Protein AF-A0A7X8YS81-F1 (afdb_monomer)

Structure (mmCIF, N/CA/C/O backbone):
data_AF-A0A7X8YS81-F1
#
_entry.id   AF-A0A7X8YS81-F1
#
loop_
_atom_site.group_PDB
_atom_site.id
_atom_site.type_symbol
_atom_site.label_atom_id
_atom_site.label_alt_id
_atom_site.label_comp_id
_atom_site.label_asym_id
_atom_site.label_entity_id
_atom_site.label_seq_id
_atom_site.pdbx_PDB_ins_code
_atom_site.Cartn_x
_atom_site.Cartn_y
_atom_site.Cartn_z
_atom_site.occupancy
_atom_site.B_iso_or_equiv
_atom_site.auth_seq_id
_atom_site.auth_comp_id
_atom_site.auth_asym_id
_atom_site.auth_atom_id
_atom_site.pdbx_PDB_model_num
ATOM 1 N N . MET A 1 1 ? -18.417 -3.440 25.092 1.00 51.84 1 MET A N 1
ATOM 2 C CA . MET A 1 1 ? -18.551 -3.829 23.665 1.00 51.84 1 MET A CA 1
ATOM 3 C C . MET A 1 1 ? -17.702 -2.952 22.742 1.00 51.84 1 MET A C 1
ATOM 5 O O . MET A 1 1 ? -16.993 -3.515 21.918 1.00 51.84 1 MET A O 1
ATOM 9 N N . VAL A 1 2 ? -17.662 -1.629 22.954 1.00 55.53 2 VAL A N 1
ATOM 10 C CA . VAL A 1 2 ? -16.821 -0.661 22.210 1.00 55.53 2 VAL A CA 1
ATOM 11 C C . VAL A 1 2 ? -15.332 -1.056 22.140 1.00 55.53 2 VAL A C 1
ATOM 13 O O . VAL A 1 2 ? -14.756 -1.095 21.058 1.00 55.53 2 VAL A O 1
ATOM 16 N N . HIS A 1 3 ? -14.721 -1.490 23.252 1.00 61.19 3 HIS A N 1
ATOM 17 C CA . HIS A 1 3 ? -13.315 -1.941 23.261 1.00 61.19 3 HIS A CA 1
ATOM 18 C C . HIS A 1 3 ? -13.022 -3.164 22.371 1.00 61.19 3 HIS A C 1
ATOM 20 O O . HIS A 1 3 ? -11.928 -3.281 21.820 1.00 61.19 3 HIS A O 1
ATOM 26 N N . LYS A 1 4 ? -13.981 -4.088 22.216 1.00 65.31 4 LYS A N 1
ATOM 27 C CA . LYS A 1 4 ? -13.793 -5.309 21.412 1.00 65.31 4 LYS A CA 1
ATOM 28 C C . LYS A 1 4 ? -13.824 -4.984 19.916 1.00 65.31 4 LYS A C 1
ATOM 30 O O . LYS A 1 4 ? -13.022 -5.522 19.160 1.00 65.31 4 LYS A O 1
ATOM 35 N N . GLN A 1 5 ? -14.700 -4.060 19.527 1.00 65.88 5 GLN A N 1
ATOM 36 C CA . GLN A 1 5 ? -14.835 -3.579 18.156 1.00 65.88 5 GLN A CA 1
ATOM 37 C C . GLN A 1 5 ? -13.651 -2.695 17.738 1.00 65.88 5 GLN A C 1
ATOM 39 O O . GLN A 1 5 ? -13.112 -2.885 16.651 1.00 65.88 5 GLN A O 1
ATOM 44 N N . ALA A 1 6 ? -13.160 -1.823 18.625 1.00 70.25 6 ALA A N 1
ATOM 45 C CA . ALA A 1 6 ? -11.934 -1.057 18.389 1.00 70.25 6 ALA A CA 1
ATOM 46 C C . ALA A 1 6 ? -10.719 -1.977 18.163 1.00 70.25 6 ALA A C 1
ATOM 48 O O . ALA A 1 6 ? -9.952 -1.777 17.225 1.00 70.25 6 ALA A O 1
ATOM 49 N N . ARG A 1 7 ? -10.585 -3.054 18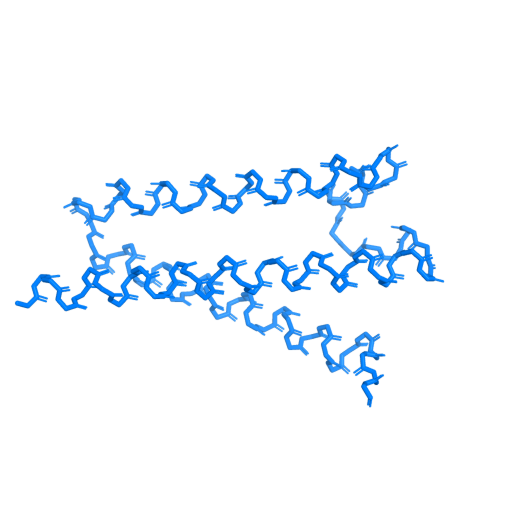.955 1.00 78.56 7 ARG A N 1
ATOM 50 C CA . ARG A 1 7 ? -9.518 -4.050 18.760 1.00 78.56 7 ARG A CA 1
ATOM 51 C C . ARG A 1 7 ? -9.629 -4.768 17.413 1.00 78.56 7 ARG A C 1
ATOM 53 O O . ARG A 1 7 ? -8.612 -5.014 16.774 1.00 78.56 7 ARG A O 1
ATOM 60 N N . GLN A 1 8 ? -10.844 -5.108 16.982 1.00 78.50 8 GLN A N 1
ATOM 61 C CA . GLN A 1 8 ? -11.084 -5.734 15.678 1.00 78.50 8 GLN A CA 1
ATOM 62 C C . GLN A 1 8 ? -10.752 -4.792 14.517 1.00 78.50 8 GLN 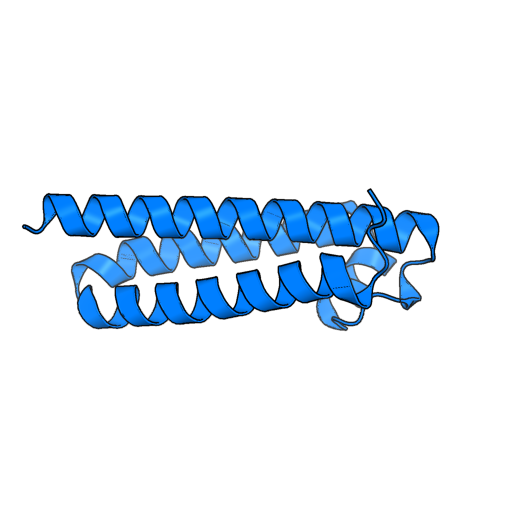A C 1
ATOM 64 O O . GLN A 1 8 ? -10.127 -5.232 13.558 1.00 78.50 8 GLN A O 1
ATOM 69 N N . LEU A 1 9 ? -11.104 -3.507 14.623 1.00 76.38 9 LEU A N 1
ATOM 70 C CA . LEU A 1 9 ? -10.742 -2.496 13.628 1.00 76.38 9 LEU A CA 1
ATOM 71 C C . LEU A 1 9 ? -9.219 -2.332 13.534 1.00 76.38 9 LEU A C 1
ATOM 73 O O . LEU A 1 9 ? -8.677 -2.360 12.435 1.00 76.38 9 LEU A O 1
ATOM 77 N N . CYS A 1 10 ? -8.513 -2.250 14.667 1.00 81.38 10 CYS A N 1
ATOM 78 C CA . CYS A 1 10 ? -7.049 -2.187 14.673 1.00 81.38 10 CYS A CA 1
ATOM 79 C C . CYS A 1 10 ? -6.406 -3.427 14.039 1.00 81.38 10 CYS A C 1
ATOM 81 O O . CYS A 1 10 ? -5.452 -3.294 13.279 1.00 81.38 10 CYS A O 1
ATOM 83 N N . LEU A 1 11 ? -6.932 -4.627 14.310 1.00 81.94 11 LEU A N 1
ATOM 84 C CA . LEU A 1 11 ? -6.456 -5.855 13.667 1.00 81.94 11 LEU A CA 1
ATOM 85 C C . LEU A 1 11 ? -6.706 -5.836 12.154 1.00 81.94 11 LEU A C 1
ATOM 87 O O . LEU A 1 11 ? -5.819 -6.204 11.396 1.00 81.94 11 LEU A O 1
ATOM 91 N N . MET A 1 12 ? -7.874 -5.370 11.705 1.00 78.25 12 MET A N 1
ATOM 92 C CA . MET A 1 12 ? -8.172 -5.227 10.275 1.00 78.25 12 MET A CA 1
ATOM 93 C C . MET A 1 12 ? -7.257 -4.214 9.591 1.00 78.25 12 MET A C 1
ATOM 95 O O . MET A 1 12 ? -6.754 -4.489 8.507 1.00 78.25 12 MET A O 1
ATOM 99 N N . LEU A 1 13 ? -6.987 -3.079 10.234 1.00 82.62 13 LEU A N 1
ATOM 100 C CA . LEU A 1 13 ? -6.028 -2.096 9.736 1.00 82.62 13 LEU A CA 1
ATOM 101 C C . LEU A 1 13 ? -4.616 -2.682 9.662 1.00 82.62 13 LEU A C 1
ATOM 103 O O . LEU A 1 13 ? -3.949 -2.510 8.648 1.00 82.62 13 LEU A O 1
ATOM 107 N N . ALA A 1 14 ? -4.185 -3.433 10.679 1.00 83.38 14 ALA A N 1
ATOM 108 C CA . ALA A 1 14 ? -2.892 -4.115 10.667 1.00 83.38 14 ALA A CA 1
ATOM 109 C C . ALA A 1 14 ? -2.791 -5.138 9.524 1.00 83.38 14 ALA A C 1
ATOM 111 O O . ALA A 1 14 ? -1.788 -5.162 8.814 1.00 83.38 14 ALA A O 1
ATOM 112 N N . VAL A 1 15 ? -3.842 -5.933 9.293 1.00 82.69 15 VAL A N 1
ATOM 113 C CA . VAL A 1 15 ? -3.918 -6.861 8.153 1.00 82.69 15 VAL A CA 1
ATOM 114 C C . VAL A 1 15 ? -3.883 -6.099 6.828 1.00 82.69 15 VAL A C 1
ATOM 116 O O . VAL A 1 15 ? -3.152 -6.490 5.927 1.00 82.69 15 VAL A O 1
ATOM 119 N N . CYS A 1 16 ? -4.609 -4.986 6.706 1.00 81.25 16 CYS A N 1
ATOM 120 C CA . CYS A 1 16 ? -4.623 -4.170 5.493 1.00 81.25 16 CYS A CA 1
ATOM 121 C C . CYS A 1 16 ? -3.240 -3.572 5.183 1.00 81.25 16 CYS A C 1
ATOM 123 O O . CYS A 1 16 ? -2.821 -3.575 4.026 1.00 81.25 16 CYS A O 1
ATOM 125 N N . ILE A 1 17 ? -2.518 -3.102 6.208 1.00 85.56 17 ILE A N 1
ATOM 126 C CA . ILE A 1 17 ? -1.130 -2.631 6.085 1.00 85.56 17 ILE A CA 1
ATOM 127 C C . ILE A 1 17 ? -0.223 -3.780 5.638 1.00 85.56 17 ILE A C 1
ATOM 129 O O . ILE A 1 17 ? 0.548 -3.618 4.697 1.00 85.56 17 ILE A O 1
ATOM 133 N N . TYR A 1 18 ? -0.334 -4.943 6.282 1.00 85.88 18 TYR A N 1
ATOM 134 C CA . TYR A 1 18 ? 0.478 -6.114 5.957 1.00 85.88 18 TYR A CA 1
ATOM 135 C C . TYR A 1 18 ? 0.258 -6.589 4.515 1.00 85.88 18 TYR A C 1
ATOM 137 O O . TYR A 1 18 ? 1.225 -6.792 3.785 1.00 85.88 18 TYR A O 1
ATOM 145 N N . LEU A 1 19 ? -1.001 -6.688 4.078 1.00 80.81 19 LEU A N 1
ATOM 146 C CA . LEU A 1 19 ? -1.350 -7.044 2.702 1.00 80.81 19 LEU A CA 1
ATOM 147 C C . LEU A 1 19 ? -0.805 -6.025 1.699 1.00 80.81 19 LEU A C 1
ATOM 149 O O . LEU A 1 19 ? -0.246 -6.425 0.687 1.00 80.81 19 LEU A O 1
ATOM 153 N N . ASN A 1 20 ? -0.899 -4.724 1.989 1.00 85.19 20 ASN A N 1
ATOM 154 C CA . ASN A 1 20 ? -0.341 -3.694 1.108 1.00 85.19 20 ASN A CA 1
ATOM 155 C C . ASN A 1 20 ? 1.188 -3.748 1.019 1.00 85.19 20 ASN A C 1
ATOM 157 O O . ASN A 1 20 ? 1.746 -3.479 -0.044 1.00 85.19 20 ASN A O 1
ATOM 161 N N . LEU A 1 21 ? 1.867 -4.089 2.117 1.00 85.44 21 LEU A N 1
ATOM 162 C CA . LEU A 1 21 ? 3.316 -4.256 2.122 1.00 85.44 21 LEU A CA 1
ATOM 163 C C . LEU A 1 21 ? 3.732 -5.476 1.294 1.00 85.44 21 LEU A C 1
ATOM 165 O O . LEU A 1 21 ? 4.650 -5.374 0.485 1.00 85.44 21 LEU A O 1
ATOM 169 N N . LEU A 1 22 ? 3.045 -6.609 1.463 1.00 84.06 22 LEU A N 1
ATOM 170 C CA . LEU A 1 22 ? 3.289 -7.802 0.652 1.00 84.06 22 LEU A CA 1
ATOM 171 C C . LEU A 1 22 ? 3.027 -7.542 -0.831 1.00 84.06 22 LEU A C 1
ATOM 173 O O . LEU A 1 22 ? 3.841 -7.924 -1.664 1.00 84.06 22 LEU A O 1
ATOM 177 N N . ASP A 1 23 ? 1.931 -6.856 -1.149 1.00 82.25 23 ASP A N 1
ATOM 178 C CA . ASP A 1 23 ? 1.577 -6.459 -2.509 1.00 82.25 23 ASP A CA 1
ATOM 179 C C . ASP A 1 23 ? 2.657 -5.554 -3.121 1.00 82.25 23 ASP A C 1
ATOM 181 O O . ASP A 1 23 ? 3.119 -5.794 -4.228 1.00 82.25 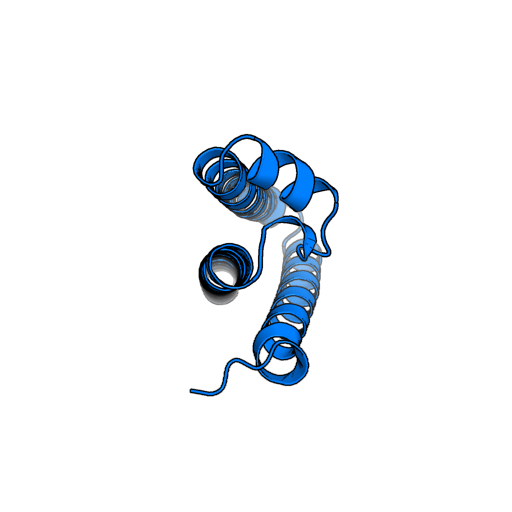23 ASP A O 1
ATOM 185 N N . LEU A 1 24 ? 3.154 -4.559 -2.375 1.00 83.88 24 LEU A N 1
ATOM 186 C CA . LEU A 1 24 ? 4.278 -3.722 -2.807 1.00 83.88 24 LEU A CA 1
ATOM 187 C C . LEU A 1 24 ? 5.549 -4.542 -3.076 1.00 83.88 24 LEU A C 1
ATOM 189 O O . LEU A 1 24 ? 6.192 -4.330 -4.101 1.00 83.88 24 LEU A O 1
ATOM 193 N N . LEU A 1 25 ? 5.917 -5.458 -2.178 1.00 85.50 25 LEU A N 1
ATOM 194 C CA . LEU A 1 25 ? 7.099 -6.304 -2.355 1.00 85.50 25 LEU A CA 1
ATOM 195 C C . LEU A 1 25 ? 6.954 -7.223 -3.571 1.00 85.50 25 LEU A C 1
ATOM 197 O O . LEU A 1 25 ? 7.897 -7.333 -4.350 1.00 85.50 25 LEU A O 1
ATOM 201 N N . ALA A 1 26 ? 5.777 -7.822 -3.760 1.00 82.12 26 ALA A N 1
ATOM 202 C CA . ALA A 1 26 ? 5.465 -8.664 -4.908 1.00 82.12 26 ALA A CA 1
ATOM 203 C C . ALA A 1 26 ? 5.551 -7.878 -6.223 1.00 82.12 26 ALA A C 1
ATOM 205 O O . ALA A 1 26 ? 6.204 -8.328 -7.168 1.00 82.12 26 ALA A O 1
ATOM 206 N N . THR A 1 27 ? 4.963 -6.678 -6.267 1.00 81.88 27 THR A N 1
ATOM 207 C CA . THR A 1 27 ? 5.068 -5.771 -7.413 1.00 81.88 27 THR A CA 1
ATOM 208 C C . THR A 1 27 ? 6.523 -5.410 -7.702 1.00 81.88 27 THR A C 1
ATOM 210 O O . THR A 1 27 ? 6.969 -5.536 -8.838 1.00 81.88 27 THR A O 1
ATOM 213 N N . LEU A 1 28 ? 7.295 -5.013 -6.684 1.00 83.88 28 LEU A N 1
ATOM 214 C CA . LEU A 1 28 ? 8.706 -4.662 -6.852 1.00 83.88 28 LEU A CA 1
ATOM 215 C C . LEU A 1 28 ? 9.520 -5.850 -7.371 1.00 83.88 28 LEU A C 1
ATOM 217 O O . LEU A 1 28 ? 10.264 -5.685 -8.333 1.00 83.88 28 LEU A O 1
ATOM 221 N N . SER A 1 29 ? 9.356 -7.046 -6.795 1.00 83.69 29 SER A N 1
ATOM 222 C CA . SER A 1 29 ? 10.072 -8.240 -7.254 1.00 83.69 29 SER A CA 1
ATOM 223 C C . SER A 1 29 ? 9.709 -8.610 -8.689 1.00 83.69 29 SER A C 1
ATOM 225 O O . SER A 1 29 ? 10.581 -8.974 -9.479 1.00 83.69 29 SER A O 1
ATOM 227 N N . TYR A 1 30 ? 8.430 -8.484 -9.051 1.00 81.38 30 TYR A N 1
ATOM 228 C CA . TYR A 1 30 ? 7.951 -8.809 -10.386 1.00 81.38 30 TYR A CA 1
ATOM 229 C C . TYR A 1 30 ? 8.460 -7.792 -11.416 1.00 81.38 30 TYR A C 1
ATOM 231 O O . TYR A 1 30 ? 9.086 -8.172 -12.402 1.00 81.38 30 TYR A O 1
ATOM 239 N N . CYS A 1 31 ? 8.293 -6.495 -11.161 1.00 81.75 31 CYS A N 1
ATOM 240 C CA . CYS A 1 31 ? 8.733 -5.446 -12.075 1.00 81.75 31 CYS A CA 1
ATOM 241 C C . CYS A 1 31 ? 10.260 -5.336 -12.187 1.00 81.75 31 CYS A C 1
ATOM 243 O O . CYS A 1 31 ? 10.758 -5.031 -13.268 1.00 81.75 31 CYS A O 1
ATOM 245 N N . GLN A 1 32 ? 11.021 -5.628 -11.125 1.00 82.19 32 GLN A N 1
ATOM 246 C CA . GLN A 1 32 ? 12.484 -5.728 -11.219 1.00 82.19 32 GLN A CA 1
ATOM 247 C C . GLN A 1 32 ? 12.934 -6.898 -12.101 1.00 82.19 32 GLN A C 1
ATOM 249 O O . GLN A 1 32 ? 13.953 -6.785 -12.777 1.00 82.19 32 GLN A O 1
ATOM 254 N N . SER A 1 33 ? 12.183 -8.002 -12.112 1.00 82.62 33 SER A N 1
ATOM 255 C CA . SER A 1 33 ? 12.544 -9.208 -12.869 1.00 82.62 33 SER A CA 1
ATOM 256 C C . SER A 1 33 ? 12.080 -9.159 -14.329 1.00 82.62 33 SER A C 1
ATOM 258 O O . SER A 1 33 ? 12.772 -9.663 -15.209 1.00 82.62 33 SER A O 1
ATOM 260 N N . TRP A 1 34 ? 10.920 -8.551 -14.596 1.00 81.62 34 TRP A N 1
ATOM 261 C CA . TRP A 1 34 ? 10.241 -8.615 -15.898 1.00 81.62 34 TRP A CA 1
ATOM 262 C C . TRP A 1 34 ? 10.049 -7.246 -16.574 1.00 81.62 34 TRP A C 1
ATOM 264 O O . TRP A 1 34 ? 9.613 -7.179 -17.722 1.00 81.62 34 TRP A O 1
ATOM 274 N N . GLY A 1 35 ? 10.404 -6.155 -15.890 1.00 80.75 35 GLY A N 1
ATOM 275 C CA . GLY A 1 35 ? 10.295 -4.781 -16.375 1.00 80.75 35 GLY A CA 1
ATOM 276 C C . GLY A 1 35 ? 9.104 -4.011 -15.792 1.00 80.75 35 GLY A C 1
ATOM 277 O O . GLY A 1 35 ? 8.025 -4.551 -15.546 1.00 80.75 35 GLY A O 1
ATOM 278 N N . TRP A 1 36 ? 9.293 -2.703 -15.608 1.00 80.19 36 TRP A N 1
ATOM 279 C CA . TRP A 1 36 ? 8.304 -1.783 -15.022 1.00 80.19 36 TRP A CA 1
ATOM 280 C C . TRP A 1 36 ? 7.070 -1.539 -15.907 1.00 80.19 36 TRP A C 1
ATOM 282 O O . TRP A 1 36 ? 6.031 -1.099 -15.425 1.00 80.19 36 TRP A O 1
ATOM 292 N N . GLU A 1 37 ? 7.163 -1.862 -17.198 1.00 76.62 37 GLU A N 1
ATOM 293 C CA . GLU A 1 37 ? 6.079 -1.759 -18.185 1.00 76.62 37 GLU A CA 1
ATOM 294 C C . GLU A 1 37 ? 4.884 -2.681 -17.872 1.00 76.62 37 GLU A C 1
ATOM 296 O O . GLU A 1 37 ? 3.766 -2.410 -18.313 1.00 76.62 37 GLU A O 1
ATOM 301 N N . LEU A 1 38 ? 5.121 -3.762 -17.121 1.00 73.81 38 LEU A N 1
ATOM 302 C CA . LEU A 1 38 ? 4.123 -4.784 -16.795 1.00 73.81 38 LEU A CA 1
ATOM 303 C C . LEU A 1 38 ? 3.232 -4.419 -15.603 1.00 73.81 38 LEU A C 1
ATOM 305 O O . LEU A 1 38 ? 2.298 -5.159 -15.293 1.00 73.81 38 LEU A O 1
ATOM 309 N N . GLU A 1 39 ? 3.502 -3.295 -14.936 1.00 75.94 39 GLU A N 1
ATOM 310 C CA . GLU A 1 39 ? 2.638 -2.803 -13.870 1.00 75.94 39 GLU A CA 1
ATOM 311 C C . GLU A 1 39 ? 1.281 -2.384 -14.454 1.00 75.94 39 GLU A C 1
ATOM 313 O O . GLU A 1 39 ? 1.177 -1.437 -15.238 1.00 75.94 39 GLU A O 1
ATOM 318 N N . LEU A 1 40 ? 0.224 -3.102 -14.061 1.00 76.12 40 LEU A N 1
ATOM 319 C CA . LEU A 1 40 ? -1.139 -2.886 -14.562 1.00 76.12 40 LEU A CA 1
ATOM 320 C C . LEU A 1 40 ? -1.789 -1.621 -13.994 1.00 76.12 40 LEU A C 1
ATOM 322 O O . LEU A 1 40 ? -2.758 -1.115 -14.559 1.00 76.12 40 LEU A O 1
ATOM 326 N N . ASN A 1 41 ? -1.277 -1.103 -12.878 1.00 78.88 41 ASN A N 1
ATOM 327 C CA . ASN A 1 41 ? -1.742 0.149 -12.310 1.00 78.88 41 ASN A CA 1
ATOM 328 C C . ASN A 1 41 ? -1.023 1.324 -13.002 1.00 78.88 41 ASN A C 1
ATOM 330 O O . ASN A 1 41 ? 0.160 1.542 -12.740 1.00 78.88 41 ASN A O 1
ATOM 334 N N . PRO A 1 42 ? -1.709 2.129 -13.840 1.00 79.50 42 PRO A N 1
ATOM 335 C CA . PRO A 1 42 ? -1.062 3.182 -14.628 1.00 79.50 42 PRO A CA 1
ATOM 336 C C . PRO A 1 42 ? -0.425 4.271 -13.755 1.00 79.50 42 PRO A C 1
ATOM 338 O O . PRO A 1 42 ? 0.587 4.854 -14.139 1.00 79.50 42 PRO A O 1
ATOM 341 N N . VAL A 1 43 ? -0.984 4.521 -12.565 1.00 82.25 43 VAL A N 1
ATOM 342 C CA . VAL A 1 43 ? -0.447 5.495 -11.608 1.00 82.25 43 VAL A CA 1
ATOM 343 C C . VAL A 1 43 ? 0.841 4.962 -10.984 1.00 82.25 43 VAL A C 1
ATOM 345 O O . VAL A 1 43 ? 1.855 5.655 -10.983 1.00 82.25 43 VAL A O 1
ATOM 348 N N . MET A 1 44 ? 0.829 3.718 -10.498 1.00 81.69 44 MET A N 1
ATOM 349 C CA . MET A 1 44 ? 2.034 3.094 -9.938 1.00 81.69 44 MET A CA 1
ATOM 350 C C . MET A 1 44 ? 3.113 2.909 -10.999 1.00 81.69 44 MET A C 1
ATOM 352 O O . MET A 1 44 ? 4.274 3.194 -10.725 1.00 81.69 44 MET A O 1
ATOM 356 N N . ARG A 1 45 ? 2.733 2.520 -12.221 1.00 83.44 45 ARG A N 1
ATOM 357 C CA . ARG A 1 45 ? 3.639 2.409 -13.365 1.00 83.44 45 ARG A CA 1
ATOM 358 C C . ARG A 1 45 ? 4.364 3.725 -13.616 1.00 83.44 45 ARG A C 1
ATOM 360 O O . ARG A 1 45 ? 5.587 3.726 -13.682 1.00 83.44 45 ARG A O 1
ATOM 367 N N . TYR A 1 46 ? 3.635 4.841 -13.689 1.00 85.62 46 TYR A N 1
ATOM 368 C CA . TYR A 1 46 ? 4.236 6.164 -13.870 1.00 85.62 46 TYR A CA 1
ATOM 369 C C . TYR A 1 46 ? 5.297 6.458 -12.801 1.00 85.62 46 TYR A C 1
ATOM 371 O O . TYR A 1 46 ? 6.434 6.798 -13.125 1.00 85.62 46 TYR A O 1
ATOM 379 N N . PHE A 1 47 ? 4.968 6.251 -11.526 1.00 84.06 47 PHE A N 1
ATOM 380 C CA . PHE A 1 47 ? 5.905 6.529 -10.439 1.00 84.06 47 PHE A CA 1
ATOM 381 C C . PHE A 1 47 ? 7.102 5.576 -10.410 1.00 84.06 47 PHE A C 1
ATOM 383 O O . PHE A 1 47 ? 8.229 6.034 -10.237 1.00 84.06 47 PHE A O 1
ATOM 390 N N . PHE A 1 48 ? 6.891 4.283 -10.652 1.00 83.38 48 PHE A N 1
ATOM 391 C CA . PHE A 1 48 ? 7.967 3.298 -10.717 1.00 83.38 48 PHE A CA 1
ATOM 392 C C . PHE A 1 48 ? 8.919 3.510 -11.898 1.00 83.38 48 PHE A C 1
ATOM 394 O O . PHE A 1 48 ? 10.107 3.235 -11.763 1.00 83.38 48 PHE A O 1
ATOM 401 N N . THR A 1 49 ? 8.432 4.026 -13.034 1.00 82.62 49 THR A N 1
ATOM 402 C CA . THR A 1 49 ? 9.300 4.362 -14.177 1.00 82.62 49 THR A CA 1
ATOM 403 C C . THR A 1 49 ? 10.204 5.568 -13.922 1.00 82.62 49 THR A C 1
ATOM 405 O O . THR A 1 49 ? 11.249 5.675 -14.559 1.00 82.62 49 THR A O 1
ATOM 408 N N . ILE A 1 50 ? 9.827 6.463 -13.001 1.00 86.19 50 ILE A N 1
ATOM 409 C CA . ILE A 1 50 ? 10.658 7.606 -12.596 1.00 86.19 50 ILE A CA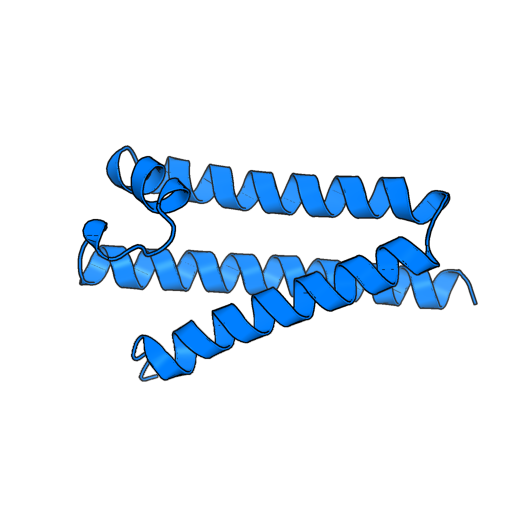 1
ATOM 410 C C . ILE A 1 50 ? 11.690 7.153 -11.563 1.00 86.19 50 ILE A C 1
ATOM 412 O O . ILE A 1 50 ? 12.888 7.338 -11.761 1.00 86.19 50 ILE A O 1
ATOM 416 N N . ASP A 1 51 ? 11.214 6.578 -10.459 1.00 83.31 51 ASP A N 1
ATOM 417 C CA . ASP A 1 51 ? 12.046 6.051 -9.383 1.00 83.31 51 ASP A CA 1
ATOM 418 C C . ASP A 1 51 ? 11.253 4.984 -8.601 1.00 83.31 51 ASP A C 1
ATOM 420 O O . ASP A 1 51 ? 10.191 5.290 -8.038 1.00 83.31 51 ASP A O 1
ATOM 424 N N . PRO A 1 52 ? 11.747 3.734 -8.507 1.00 80.88 52 PRO A N 1
ATOM 425 C CA . PRO A 1 52 ? 11.081 2.684 -7.749 1.00 80.88 52 PRO A CA 1
ATOM 426 C C . PRO A 1 52 ? 10.847 3.046 -6.274 1.00 80.88 52 PRO A C 1
ATOM 428 O O . PRO A 1 52 ? 9.832 2.647 -5.693 1.00 80.88 52 PRO A O 1
ATOM 431 N N . LEU A 1 53 ? 11.742 3.839 -5.673 1.00 85.38 53 LEU A N 1
ATOM 432 C CA . LEU A 1 53 ? 11.597 4.316 -4.299 1.00 85.38 53 LEU A CA 1
ATOM 433 C C . LEU A 1 53 ? 10.405 5.268 -4.163 1.00 85.38 53 LEU A C 1
ATOM 435 O O . LEU A 1 53 ? 9.664 5.198 -3.182 1.00 85.38 53 LEU A O 1
ATOM 439 N N . LEU A 1 54 ? 10.179 6.125 -5.157 1.00 84.12 54 LEU A N 1
ATOM 440 C CA . LEU A 1 54 ? 9.072 7.077 -5.156 1.00 84.12 54 LEU A CA 1
ATOM 441 C C . LEU A 1 54 ? 7.717 6.362 -5.268 1.00 84.12 54 LEU A C 1
ATOM 443 O O . LEU A 1 54 ? 6.787 6.695 -4.533 1.00 84.12 54 LEU A O 1
ATOM 447 N N . GLY A 1 55 ? 7.622 5.322 -6.104 1.00 84.88 55 GLY A N 1
ATOM 448 C CA . GLY A 1 55 ? 6.432 4.465 -6.168 1.00 84.88 55 GLY A CA 1
ATOM 449 C C . GLY A 1 55 ? 6.145 3.751 -4.841 1.00 84.88 55 GLY A C 1
ATOM 450 O O . GLY A 1 55 ? 5.003 3.738 -4.373 1.00 84.88 55 GLY A O 1
ATOM 451 N N . ALA A 1 56 ? 7.185 3.233 -4.177 1.00 85.06 56 ALA A N 1
ATOM 452 C CA . ALA A 1 56 ? 7.057 2.632 -2.850 1.00 85.06 56 ALA A CA 1
ATOM 453 C C . ALA A 1 56 ? 6.571 3.645 -1.797 1.00 85.06 56 ALA A C 1
ATOM 455 O O . ALA A 1 56 ? 5.638 3.355 -1.044 1.00 85.06 56 ALA A O 1
ATOM 456 N N . LEU A 1 57 ? 7.148 4.851 -1.775 1.00 87.62 57 LEU A N 1
ATOM 457 C CA . LEU A 1 57 ? 6.754 5.919 -0.853 1.00 87.62 57 LEU A CA 1
ATOM 458 C C . LEU A 1 57 ? 5.299 6.349 -1.051 1.00 87.62 57 LEU A C 1
ATOM 460 O O . LEU A 1 57 ? 4.578 6.512 -0.069 1.00 87.62 57 LEU A O 1
ATOM 464 N N . ILE A 1 58 ? 4.842 6.486 -2.297 1.00 86.69 58 ILE A N 1
ATOM 465 C CA . ILE A 1 58 ? 3.458 6.868 -2.607 1.00 86.69 58 ILE A CA 1
ATOM 466 C C . ILE A 1 58 ? 2.470 5.806 -2.129 1.00 86.69 58 ILE A C 1
ATOM 468 O O . ILE A 1 58 ? 1.466 6.143 -1.498 1.00 86.69 58 ILE A O 1
ATOM 472 N N . LYS A 1 59 ? 2.767 4.524 -2.362 1.00 85.06 59 LYS A N 1
ATOM 473 C CA . LYS A 1 59 ? 1.915 3.423 -1.895 1.00 85.06 59 LYS A CA 1
ATOM 474 C C . LYS A 1 59 ? 1.842 3.390 -0.367 1.00 85.06 59 LYS A C 1
ATOM 476 O O . LYS A 1 59 ? 0.752 3.306 0.196 1.00 85.06 59 LYS A O 1
ATOM 481 N N . MET A 1 60 ? 2.976 3.560 0.313 1.00 86.31 60 MET A N 1
ATOM 482 C CA . MET A 1 60 ? 3.022 3.639 1.777 1.00 86.31 60 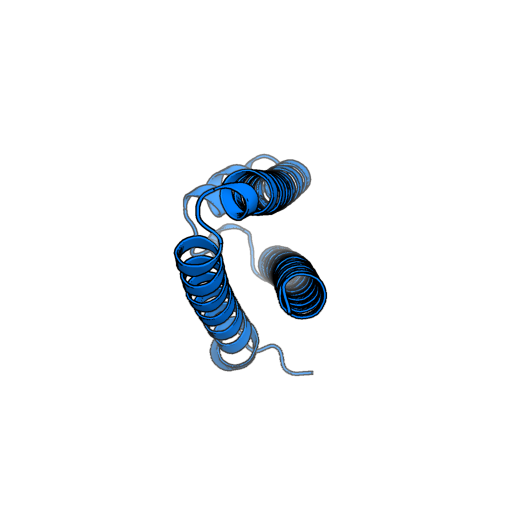MET A CA 1
ATOM 483 C C . MET A 1 60 ? 2.274 4.862 2.324 1.00 86.31 60 MET A C 1
ATOM 485 O O . MET A 1 60 ? 1.530 4.743 3.299 1.00 86.31 60 MET A O 1
ATOM 489 N N . ALA A 1 61 ? 2.410 6.023 1.681 1.00 87.44 61 ALA A N 1
ATOM 490 C CA . ALA A 1 61 ? 1.682 7.233 2.049 1.00 87.44 61 ALA A CA 1
ATOM 491 C C . ALA A 1 61 ? 0.165 7.051 1.894 1.00 87.44 61 ALA A C 1
ATOM 493 O O . ALA A 1 61 ? -0.588 7.449 2.780 1.00 87.44 61 ALA A O 1
ATOM 494 N N . ALA A 1 62 ? -0.291 6.395 0.823 1.00 86.38 62 ALA A N 1
ATOM 495 C CA . ALA A 1 62 ? -1.705 6.099 0.609 1.00 86.38 62 ALA A CA 1
ATOM 496 C C . ALA A 1 62 ? -2.280 5.192 1.712 1.00 86.38 62 ALA A C 1
ATOM 498 O O . ALA A 1 62 ? -3.364 5.459 2.232 1.00 86.38 62 ALA A O 1
ATOM 499 N N . VAL A 1 63 ? -1.535 4.159 2.122 1.00 87.56 63 VAL A N 1
ATOM 500 C CA . VAL A 1 63 ? -1.932 3.266 3.224 1.00 87.56 63 VAL A CA 1
ATOM 501 C C . VAL A 1 63 ? -1.989 4.017 4.553 1.00 87.56 63 VAL A C 1
ATOM 503 O O . VAL A 1 63 ? -2.961 3.872 5.293 1.00 87.56 63 VAL A O 1
ATOM 506 N N . LEU A 1 64 ? -0.990 4.850 4.855 1.00 86.50 64 LEU A N 1
ATOM 507 C CA . LEU A 1 64 ? -0.981 5.667 6.072 1.00 86.50 64 LEU A CA 1
ATOM 508 C C . LEU A 1 64 ? -2.162 6.638 6.107 1.00 86.50 64 LEU A C 1
ATOM 510 O O . LEU A 1 64 ? -2.864 6.706 7.114 1.00 86.50 64 LEU A O 1
ATOM 514 N N . MET A 1 65 ? -2.425 7.335 4.999 1.00 87.88 65 MET A N 1
ATOM 515 C CA . MET A 1 65 ? -3.583 8.219 4.867 1.00 87.88 65 MET A CA 1
ATOM 516 C C . MET A 1 65 ? -4.889 7.458 5.096 1.00 87.88 65 MET A C 1
ATOM 518 O O . MET A 1 65 ? -5.721 7.910 5.876 1.00 87.88 65 MET A O 1
ATOM 522 N N . PHE A 1 66 ? -5.045 6.270 4.505 1.00 86.00 66 PHE A N 1
ATOM 523 C CA . PHE A 1 66 ? -6.217 5.421 4.726 1.00 86.00 66 PHE A CA 1
ATOM 524 C C . PHE A 1 66 ? -6.398 5.050 6.204 1.00 86.00 66 PHE A C 1
ATOM 526 O O . PHE A 1 66 ? -7.490 5.212 6.748 1.00 86.00 66 PHE A O 1
ATOM 533 N N . VAL A 1 67 ? -5.334 4.597 6.875 1.00 85.50 67 VAL A N 1
ATOM 534 C CA . VAL A 1 67 ? -5.363 4.224 8.300 1.00 85.50 67 VAL A CA 1
ATOM 535 C C . VAL A 1 67 ? -5.772 5.414 9.167 1.00 85.50 67 VAL A C 1
ATOM 537 O O . VAL A 1 67 ? -6.655 5.278 10.015 1.00 85.50 67 VAL A O 1
ATOM 540 N N . ILE A 1 68 ? -5.173 6.581 8.924 1.00 86.12 68 ILE A N 1
ATOM 541 C CA . ILE A 1 68 ? -5.469 7.818 9.648 1.00 86.12 68 ILE A CA 1
ATOM 542 C C . ILE A 1 68 ? -6.936 8.209 9.438 1.00 86.12 68 ILE A C 1
ATOM 544 O O . ILE A 1 68 ? -7.664 8.400 10.412 1.00 86.12 68 ILE A O 1
ATOM 548 N N . THR A 1 69 ? -7.409 8.263 8.189 1.00 86.06 69 THR A N 1
ATOM 549 C CA . THR A 1 69 ? -8.802 8.609 7.873 1.00 86.06 69 THR A CA 1
ATOM 550 C C . THR A 1 69 ? -9.789 7.648 8.529 1.00 86.06 69 THR A C 1
ATOM 552 O O . THR A 1 69 ? -10.775 8.097 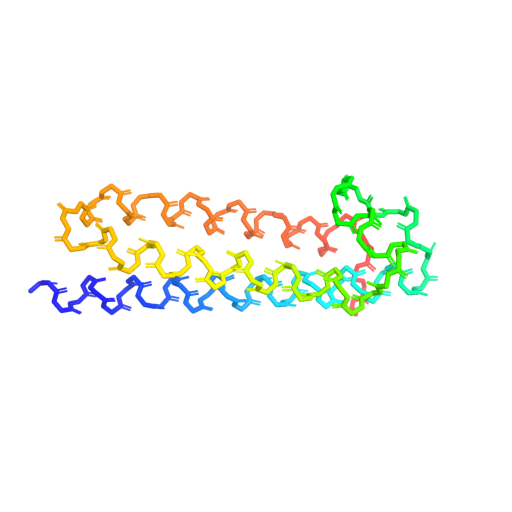9.109 1.00 86.06 69 THR A O 1
ATOM 555 N N . VAL A 1 70 ? -9.520 6.339 8.499 1.00 84.56 70 VAL A N 1
ATOM 556 C CA . VAL A 1 70 ? -10.361 5.330 9.159 1.00 84.56 70 VAL A CA 1
ATOM 557 C C . VAL A 1 70 ? -10.396 5.547 10.670 1.00 84.56 70 VAL A C 1
ATOM 559 O O . VAL A 1 70 ? -11.466 5.471 11.270 1.00 84.56 70 VAL A O 1
ATOM 562 N N . GLN A 1 71 ? -9.257 5.845 11.292 1.00 81.94 71 GLN A N 1
ATOM 563 C CA . GLN A 1 71 ? -9.173 6.032 12.737 1.00 81.94 71 GLN A CA 1
ATOM 564 C C . GLN A 1 71 ? -9.895 7.303 13.204 1.00 81.94 71 GLN A C 1
ATOM 566 O O . GLN A 1 71 ? -10.602 7.253 14.209 1.00 81.94 71 GLN A O 1
ATOM 571 N N . TYR A 1 72 ? -9.798 8.401 12.447 1.00 83.38 72 TYR A N 1
ATOM 572 C CA . TYR A 1 72 ? -10.570 9.620 12.710 1.00 83.38 72 TYR A CA 1
ATOM 573 C C . TYR A 1 72 ? -12.073 9.416 12.469 1.00 83.38 72 TYR A C 1
ATOM 575 O O . TYR A 1 72 ? -12.886 9.759 13.324 1.00 83.38 72 TYR A O 1
ATOM 583 N N . ALA A 1 73 ? -12.462 8.805 11.346 1.00 82.94 73 ALA A N 1
ATOM 584 C CA . ALA A 1 73 ? -13.870 8.607 10.997 1.00 82.94 73 ALA A CA 1
ATOM 585 C C . ALA A 1 73 ? -14.584 7.577 11.895 1.00 82.94 73 ALA A C 1
ATOM 587 O O . ALA A 1 73 ? -15.809 7.613 12.041 1.00 82.94 73 ALA A O 1
ATOM 588 N N . ALA A 1 74 ? -13.839 6.647 12.502 1.00 79.25 74 ALA A N 1
ATOM 589 C CA . ALA A 1 74 ? -14.394 5.630 13.392 1.00 79.25 74 ALA A CA 1
ATOM 590 C C . ALA A 1 74 ? -15.035 6.218 14.662 1.00 79.25 74 ALA A C 1
ATOM 592 O O . ALA A 1 74 ? -15.889 5.550 15.245 1.00 79.25 74 ALA A O 1
ATOM 593 N N . GLY A 1 75 ? -14.654 7.437 15.069 1.00 77.00 75 GLY A N 1
ATOM 594 C CA . GLY A 1 75 ? -15.241 8.133 16.218 1.00 77.00 75 GLY A CA 1
ATOM 595 C C . GLY A 1 75 ? -16.728 8.451 16.032 1.00 77.00 75 GLY A C 1
ATOM 596 O O . GLY A 1 75 ? -17.525 8.158 16.920 1.00 77.00 75 GLY A O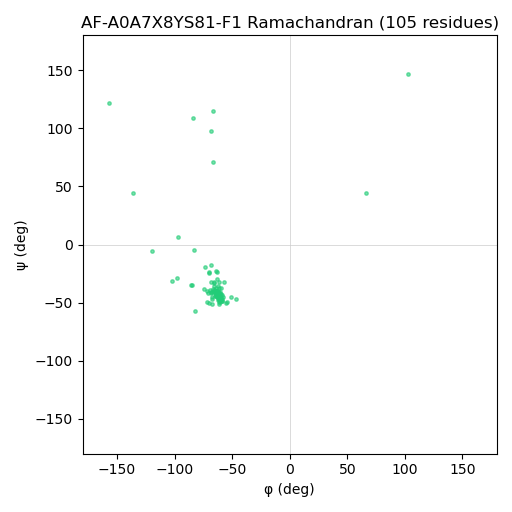 1
ATOM 597 N N . ASP A 1 76 ? -17.105 8.949 14.852 1.00 78.25 76 ASP A N 1
ATOM 598 C CA . ASP A 1 76 ? -18.474 9.409 14.569 1.00 78.25 76 ASP A CA 1
ATOM 599 C C . ASP A 1 76 ? -19.322 8.360 13.829 1.00 78.25 76 ASP A C 1
ATOM 601 O O . ASP A 1 76 ? -20.546 8.300 13.980 1.00 78.25 76 ASP A O 1
ATOM 605 N N . HIS A 1 77 ? -18.690 7.490 13.029 1.00 82.88 77 HIS A N 1
ATOM 606 C CA . HIS A 1 77 ? -19.389 6.593 12.099 1.00 82.88 77 HIS A CA 1
ATOM 607 C C . HIS A 1 77 ? -18.856 5.154 12.102 1.00 82.88 77 HIS A C 1
ATOM 609 O O . HIS A 1 77 ? -18.724 4.521 11.051 1.00 82.88 77 HIS A O 1
ATOM 615 N N . PHE A 1 78 ? -18.610 4.597 13.291 1.00 77.44 78 PHE A N 1
ATOM 616 C CA . PHE A 1 78 ? -17.983 3.282 13.472 1.00 77.44 78 PHE A CA 1
ATOM 617 C C . PHE A 1 78 ? -18.555 2.157 12.582 1.00 77.44 78 PHE A C 1
ATOM 619 O O . PHE A 1 78 ? -17.798 1.421 11.954 1.00 77.44 78 PHE A O 1
ATOM 626 N N . SER A 1 79 ? -19.885 2.021 12.485 1.00 79.81 79 SER A N 1
ATOM 627 C CA . SER A 1 79 ? -20.530 0.946 11.702 1.00 79.81 79 SER A CA 1
ATOM 628 C C . SER A 1 79 ? -20.239 1.047 10.198 1.00 79.81 79 SER A C 1
ATOM 630 O O . SER A 1 79 ? -19.915 0.046 9.553 1.00 79.81 79 SER A O 1
ATOM 632 N N . ASN A 1 80 ? -20.305 2.260 9.641 1.00 82.56 80 ASN A N 1
ATOM 633 C CA . ASN A 1 80 ? -20.040 2.496 8.221 1.00 82.56 80 ASN A CA 1
ATOM 634 C C . ASN A 1 80 ? -18.553 2.328 7.910 1.00 82.56 80 ASN A C 1
ATOM 636 O O . ASN A 1 80 ? -18.202 1.684 6.923 1.00 82.56 80 ASN A O 1
ATOM 640 N N . VAL A 1 81 ? -17.692 2.840 8.789 1.00 83.69 81 VAL A N 1
ATOM 641 C CA . VAL A 1 81 ? -16.239 2.714 8.668 1.00 83.69 81 VAL A CA 1
ATOM 642 C C . VAL A 1 81 ? -15.817 1.249 8.714 1.00 83.69 81 VAL A C 1
ATOM 644 O O . VAL A 1 81 ? -15.104 0.801 7.825 1.00 83.69 81 VAL A O 1
ATOM 647 N N . TYR A 1 82 ? -16.334 0.466 9.665 1.00 78.25 82 TYR A N 1
ATOM 648 C CA . TYR A 1 82 ? -16.045 -0.965 9.762 1.00 78.25 82 TYR A CA 1
ATOM 649 C C . TYR A 1 82 ? -16.443 -1.726 8.488 1.00 78.25 82 TYR A C 1
ATOM 651 O O . TYR A 1 82 ? -15.644 -2.493 7.951 1.00 78.25 82 TYR A O 1
ATOM 659 N N . ARG A 1 83 ? -17.651 -1.483 7.956 1.00 83.50 83 ARG A N 1
ATOM 660 C CA . ARG A 1 83 ? -18.103 -2.091 6.690 1.00 83.50 83 ARG A CA 1
ATOM 661 C C . ARG A 1 83 ? -17.213 -1.688 5.513 1.00 83.50 83 ARG A C 1
ATOM 663 O O . ARG A 1 83 ? -16.855 -2.544 4.709 1.00 83.50 83 ARG A O 1
ATOM 670 N N . GLY A 1 84 ? -16.821 -0.417 5.440 1.00 82.62 84 GLY A N 1
ATOM 671 C CA . GLY A 1 84 ? -15.886 0.079 4.431 1.00 82.62 84 GLY A CA 1
ATOM 672 C C . GLY A 1 84 ? -14.524 -0.611 4.516 1.00 82.62 84 GLY A C 1
ATOM 673 O O . GLY A 1 84 ? -14.032 -1.124 3.514 1.00 82.62 84 GLY A O 1
ATOM 674 N N . THR A 1 85 ? -13.945 -0.713 5.715 1.00 82.50 85 THR A N 1
ATOM 675 C CA . THR A 1 85 ? -12.660 -1.393 5.937 1.00 82.50 85 THR A CA 1
ATOM 676 C C . THR A 1 85 ? -12.725 -2.875 5.566 1.00 82.50 85 THR A C 1
ATOM 678 O O . THR A 1 85 ? -11.772 -3.387 4.983 1.00 82.50 85 THR A O 1
ATOM 681 N N . VAL A 1 86 ? -13.842 -3.565 5.829 1.00 81.19 86 VAL A N 1
ATOM 682 C CA . VAL A 1 86 ? -14.055 -4.957 5.392 1.00 81.19 86 VAL A CA 1
ATOM 683 C C . VAL A 1 86 ? -14.015 -5.071 3.869 1.00 81.19 86 VAL A C 1
ATOM 685 O O . VAL A 1 86 ? -13.290 -5.914 3.349 1.00 81.19 86 VAL A O 1
ATOM 688 N N . ILE A 1 87 ? -14.750 -4.214 3.154 1.00 84.88 87 ILE A N 1
ATOM 689 C CA . ILE A 1 87 ? -14.783 -4.222 1.683 1.00 84.88 87 ILE A CA 1
ATOM 690 C C . ILE A 1 87 ? -13.383 -3.971 1.117 1.00 84.88 87 ILE A C 1
ATOM 692 O O . ILE A 1 87 ? -12.919 -4.726 0.266 1.00 84.88 87 ILE A O 1
ATOM 696 N N . VAL A 1 88 ? -12.679 -2.960 1.631 1.00 82.56 88 VAL A N 1
ATOM 697 C CA . VAL A 1 88 ? -11.309 -2.636 1.205 1.00 82.56 88 VAL A CA 1
ATOM 698 C C . VAL A 1 88 ? -10.358 -3.807 1.467 1.00 82.56 88 VAL A C 1
ATOM 700 O O . VAL A 1 88 ? -9.573 -4.173 0.597 1.00 82.56 88 VAL A O 1
ATOM 703 N N . THR A 1 89 ? -10.468 -4.449 2.631 1.00 79.00 89 THR A N 1
ATOM 704 C CA . THR A 1 89 ? -9.645 -5.6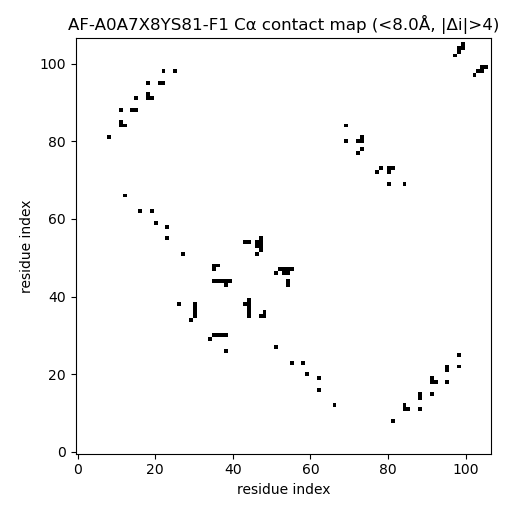16 2.982 1.00 79.00 89 THR A CA 1
ATOM 705 C C . THR A 1 89 ? -9.920 -6.801 2.053 1.00 79.00 89 THR A C 1
ATOM 707 O O . THR A 1 89 ? -8.983 -7.483 1.642 1.00 79.00 89 THR A O 1
ATOM 710 N N . LEU A 1 90 ? -11.183 -7.038 1.680 1.00 82.31 90 LEU A N 1
ATOM 711 C CA . LEU A 1 90 ? -11.558 -8.082 0.722 1.00 82.31 90 LEU A CA 1
ATOM 712 C C . LEU A 1 90 ? -10.984 -7.808 -0.671 1.00 82.31 90 LEU A C 1
ATOM 714 O O . LEU A 1 90 ? -10.454 -8.725 -1.290 1.00 82.31 90 LEU A O 1
ATOM 718 N N . ILE A 1 91 ? -11.032 -6.556 -1.136 1.00 83.00 91 ILE A N 1
ATOM 719 C CA . ILE A 1 91 ? -10.439 -6.155 -2.419 1.00 83.00 91 ILE A CA 1
ATOM 720 C C . ILE A 1 91 ? -8.925 -6.396 -2.404 1.00 83.00 91 ILE A C 1
ATOM 722 O O . ILE A 1 91 ? -8.414 -7.058 -3.302 1.00 83.00 91 ILE A O 1
ATOM 726 N N . TYR A 1 92 ? -8.213 -5.939 -1.367 1.00 78.00 92 TYR A N 1
ATOM 727 C CA . TYR A 1 92 ? -6.769 -6.183 -1.252 1.00 78.00 92 TYR A CA 1
ATOM 728 C C . TYR A 1 92 ? -6.428 -7.670 -1.138 1.00 78.00 92 TYR A C 1
ATOM 730 O O . TYR A 1 92 ? -5.439 -8.113 -1.711 1.00 78.00 92 TYR A O 1
ATOM 738 N N . SER A 1 93 ? -7.257 -8.460 -0.456 1.00 76.62 93 SER A N 1
ATOM 739 C CA . SER A 1 93 ? -7.071 -9.914 -0.379 1.00 76.62 93 SER A CA 1
ATOM 740 C C . SER A 1 93 ? -7.256 -10.581 -1.745 1.00 76.62 93 SER A C 1
ATOM 742 O O . SER A 1 93 ? -6.501 -11.486 -2.089 1.00 76.62 93 SER A O 1
ATOM 744 N N . ALA A 1 94 ? -8.229 -10.128 -2.542 1.00 79.50 94 ALA A N 1
ATOM 745 C CA . ALA A 1 94 ? -8.451 -10.626 -3.897 1.00 79.50 94 ALA A CA 1
ATOM 746 C C . ALA A 1 94 ? -7.312 -10.232 -4.851 1.00 79.50 94 ALA A C 1
ATOM 748 O O . ALA A 1 94 ? -6.860 -11.071 -5.626 1.00 79.50 94 ALA A O 1
ATOM 749 N N . LEU A 1 95 ? -6.813 -8.994 -4.762 1.00 74.50 95 LEU A N 1
ATOM 750 C CA . LEU A 1 95 ? -5.653 -8.524 -5.530 1.00 74.50 95 LEU A CA 1
ATOM 751 C C . LEU A 1 95 ? -4.387 -9.308 -5.171 1.00 74.50 95 LEU A C 1
ATOM 753 O O . LEU A 1 95 ? -3.692 -9.805 -6.051 1.00 74.50 95 LEU A O 1
ATOM 757 N N . PHE A 1 96 ? -4.136 -9.518 -3.880 1.00 70.31 96 PHE A N 1
ATOM 758 C CA . PHE A 1 96 ? -3.026 -10.354 -3.437 1.00 70.31 96 PHE A CA 1
ATOM 759 C C . PHE A 1 96 ? -3.182 -11.809 -3.910 1.00 70.31 96 PHE A C 1
ATOM 761 O O . PHE A 1 96 ? -2.233 -12.419 -4.400 1.00 70.31 96 PHE A O 1
ATOM 768 N N . GLY A 1 97 ? -4.399 -12.358 -3.841 1.00 73.00 97 GLY A N 1
ATOM 769 C CA . GLY A 1 97 ? -4.719 -13.674 -4.394 1.00 73.00 97 GLY A CA 1
ATOM 770 C C . GLY A 1 97 ? -4.463 -13.765 -5.901 1.00 73.00 97 GLY A C 1
ATOM 771 O O . GLY A 1 97 ? -3.960 -14.782 -6.372 1.00 73.00 97 GLY A O 1
ATOM 772 N N . TRP A 1 98 ? -4.732 -12.695 -6.652 1.00 69.62 98 TRP A N 1
ATOM 773 C CA . TRP A 1 98 ? -4.380 -12.594 -8.067 1.00 69.62 98 TRP A CA 1
ATOM 774 C C . TRP A 1 98 ? -2.864 -12.598 -8.289 1.00 69.62 98 TRP A C 1
ATOM 776 O O . TRP A 1 98 ? -2.393 -13.258 -9.208 1.00 69.62 98 TRP A O 1
ATOM 786 N N . HIS A 1 99 ? -2.077 -11.940 -7.437 1.00 66.44 99 HIS A N 1
ATOM 787 C CA . HIS A 1 99 ? -0.617 -12.013 -7.531 1.00 66.44 99 HIS A CA 1
ATOM 788 C C . HIS A 1 99 ? -0.078 -13.429 -7.283 1.00 66.44 99 HIS A C 1
ATOM 790 O O . HIS A 1 99 ? 0.835 -13.859 -7.989 1.00 66.44 99 HIS A O 1
ATOM 796 N N . ILE A 1 100 ? -0.680 -14.182 -6.356 1.00 67.62 100 ILE A N 1
ATOM 797 C CA . ILE A 1 100 ? -0.327 -15.591 -6.118 1.00 67.62 100 ILE A CA 1
ATOM 798 C C . ILE A 1 100 ? -0.724 -16.470 -7.313 1.00 67.62 100 ILE A C 1
ATOM 800 O O . ILE A 1 100 ? 0.094 -17.235 -7.815 1.00 67.62 100 ILE A O 1
ATOM 804 N N . LEU A 1 101 ? -1.977 -16.373 -7.768 1.00 67.25 101 LEU A N 1
ATOM 805 C CA . LEU A 1 101 ? -2.552 -17.299 -8.753 1.00 67.25 101 LEU A CA 1
ATOM 806 C C . LEU A 1 101 ? -2.248 -16.926 -10.211 1.00 67.25 101 LEU A C 1
ATOM 808 O O . LEU A 1 101 ? -2.114 -17.807 -11.054 1.00 67.25 101 LEU A O 1
ATOM 812 N N . GLY A 1 102 ? -2.191 -15.633 -10.522 1.00 56.25 102 GLY A N 1
ATOM 813 C CA . GLY A 1 102 ? -2.132 -15.093 -11.882 1.00 56.25 102 GLY A CA 1
ATOM 814 C C . GLY A 1 102 ? -0.743 -14.640 -12.333 1.00 56.25 102 GLY A C 1
ATOM 815 O O . GLY A 1 102 ? -0.435 -14.754 -13.515 1.00 56.25 102 GLY A O 1
ATOM 816 N N . CYS A 1 103 ? 0.115 -14.165 -11.421 1.00 53.16 103 CYS A N 1
ATOM 817 C CA . CYS A 1 103 ? 1.464 -13.680 -11.765 1.00 53.16 103 CYS A CA 1
ATOM 818 C C . CYS A 1 103 ? 2.586 -14.708 -11.553 1.00 53.16 103 CYS A C 1
ATOM 820 O O . CYS A 1 103 ? 3.753 -14.370 -11.735 1.00 53.16 103 CYS A O 1
ATOM 822 N N . GLY A 1 104 ? 2.269 -15.960 -11.208 1.00 52.28 104 GLY A N 1
ATOM 823 C CA . GLY A 1 104 ? 3.285 -17.006 -11.098 1.00 52.28 104 GLY A CA 1
ATOM 824 C C . GLY A 1 104 ? 4.277 -16.769 -9.958 1.00 52.28 104 GLY A C 1
ATOM 825 O O . GLY A 1 104 ? 5.474 -16.986 -10.137 1.00 52.28 104 GLY A O 1
ATOM 826 N N . PHE A 1 105 ? 3.793 -16.380 -8.773 1.00 48.09 105 PHE A N 1
ATOM 827 C CA . PHE A 1 105 ? 4.522 -16.641 -7.527 1.00 48.09 105 PHE A CA 1
ATOM 828 C C . PHE A 1 105 ? 4.536 -18.165 -7.289 1.00 48.09 105 PHE A C 1
ATOM 830 O O . PHE A 1 105 ? 3.834 -18.695 -6.432 1.00 48.09 105 PHE A O 1
ATOM 837 N N . ASN A 1 106 ? 5.305 -18.891 -8.106 1.00 40.31 106 ASN A N 1
ATOM 838 C CA . ASN A 1 106 ? 5.765 -20.230 -7.768 1.00 40.31 106 ASN A CA 1
ATOM 839 C C . ASN A 1 106 ? 6.752 -20.052 -6.613 1.00 40.31 106 ASN A C 1
ATOM 841 O O . ASN A 1 106 ? 7.899 -19.661 -6.831 1.00 40.31 106 ASN A O 1
ATOM 845 N N . ILE A 1 107 ? 6.266 -20.260 -5.390 1.00 47.16 107 ILE A N 1
ATOM 846 C CA . ILE A 1 107 ? 7.124 -20.631 -4.262 1.00 47.16 107 ILE A CA 1
ATOM 847 C C . ILE A 1 107 ? 7.610 -22.058 -4.511 1.00 47.16 107 ILE A C 1
ATOM 849 O O . ILE A 1 107 ? 6.760 -22.892 -4.900 1.00 47.16 107 ILE A O 1
#

Sequence (107 aa):
MVHKQARQLCLMLAVCIYLNLLDLLATLSYCQSWGWELELNPVMRYFFTIDPLLGALIKMAAVLMFVITVQYAAGDHFSNVYRGTVIVTLIYSALFGWHILGCGFNI

Secondary structure (DSSP, 8-state):
-HHHHHHHHHHHHHHHHHHHHHHHHHHHHHHHHH-GGG-S-HHHHHHHHH-HHHHHH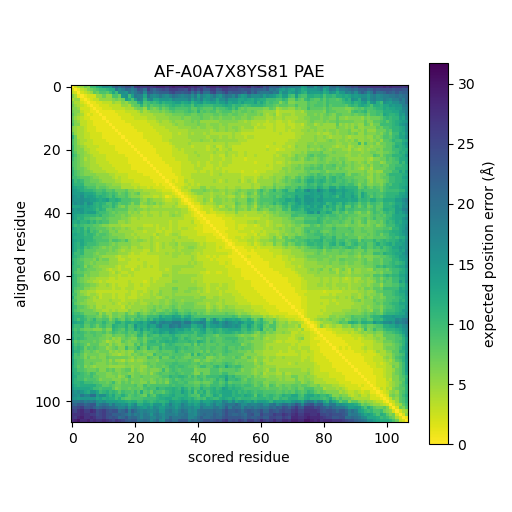HHHHHHHHHHHHHHHHHHHHHHHHHHHHHHHHHHHHHHHHHHHHHTT---

pLDDT: mean 78.58, std 9.62, range [40.31, 87.88]

Solvent-accessible surface area (backbone atoms only — not comparable to full-atom values): 5916 Å² total; per-residue (Å²): 111,69,70,61,52,53,51,50,50,52,50,51,50,51,50,45,52,50,52,52,51,52,46,50,51,52,50,51,56,48,29,74,73,75,38,54,84,72,46,84,50,68,68,54,26,56,34,37,71,76,36,57,66,56,27,52,50,52,54,52,51,51,52,50,51,50,52,51,52,50,61,62,46,36,76,84,39,43,73,62,43,52,54,49,53,50,52,52,42,51,50,52,50,51,53,47,48,41,46,48,73,72,66,66,61,77,125

Radius of gyration: 15.61 Å; Cα contacts (8 Å, |Δi|>4): 59; chains: 1; bounding box: 33×30×42 Å

Foldseek 3Di:
DVVVLVVVLVVLLVLLLVLLVVVLVLLVVLCVVPNLVPPPPVVLSVQVVVPSVRSVVVSNVVSVVLSVVLVVVCVPCVVVSVVVSVVSSVVSVVVSVCSPPPVPPPD

Mean predicted aligned error: 7.54 Å